Protein AF-A0A8I1Y3G9-F1 (afdb_monomer_lite)

Secondary structure (DSSP, 8-state):
--TTTT-EEEEET-S-SSSS--HHHHHHHHHHHTT-EEEEE-SSHHHH-

Sequence (49 aa):
MDRLKGKVAMVVGAGSIGPGWGNGKATAVTFAREGASVFCVDRNGAAAE

InterPro domains:
  IPR036291 NAD(P)-binding domain superfamily [SSF51735] (1-48)

Organism: Bradyrhizobium elkanii (NCBI:txid29448)

pLDDT: mean 94.98, std 6.36, range [57.75, 98.56]

Radius of gyration: 10.62 Å; chains: 1; bounding box: 20×14×30 Å

Structure (mmCIF, N/CA/C/O backbone):
data_AF-A0A8I1Y3G9-F1
#
_entry.id   AF-A0A8I1Y3G9-F1
#
loop_
_atom_site.group_PDB
_atom_site.id
_atom_site.type_symbol
_atom_site.label_atom_id
_atom_site.label_alt_id
_atom_site.label_comp_id
_atom_site.label_asym_id
_atom_site.label_entity_id
_atom_site.label_seq_id
_atom_site.pdbx_PDB_ins_code
_atom_site.Cartn_x
_atom_site.Cartn_y
_atom_site.Cartn_z
_atom_site.occupancy
_atom_site.B_iso_or_equiv
_atom_site.auth_seq_id
_atom_site.auth_comp_id
_atom_site.auth_asym_id
_atom_site.auth_atom_id
_atom_site.pdbx_PDB_model_num
ATOM 1 N N . MET A 1 1 ? 0.771 -6.883 17.124 1.00 57.75 1 MET A N 1
ATOM 2 C CA . MET A 1 1 ? 0.924 -5.820 16.106 1.00 57.75 1 MET A CA 1
ATOM 3 C C . MET A 1 1 ? -0.461 -5.441 15.643 1.00 57.75 1 MET A C 1
ATOM 5 O O . MET A 1 1 ? -1.299 -6.326 15.631 1.00 57.75 1 MET A O 1
ATOM 9 N N . ASP A 1 2 ? -0.689 -4.142 15.454 1.00 87.56 2 ASP A N 1
ATOM 10 C CA . ASP A 1 2 ? -1.980 -3.484 15.150 1.00 87.56 2 ASP A CA 1
ATOM 11 C C . ASP A 1 2 ? -1.795 -1.945 15.216 1.00 87.56 2 ASP A C 1
ATOM 13 O O . ASP A 1 2 ? -2.713 -1.191 15.545 1.00 87.56 2 ASP A O 1
ATOM 17 N N . ARG A 1 3 ? -0.573 -1.439 14.971 1.00 97.69 3 ARG A N 1
ATOM 18 C CA . ARG A 1 3 ? -0.224 -0.027 15.225 1.00 97.69 3 ARG A CA 1
ATOM 19 C C . ARG A 1 3 ? -1.060 0.946 14.398 1.00 97.69 3 ARG A C 1
ATOM 21 O O . ARG A 1 3 ? -1.180 2.109 14.775 1.00 97.69 3 ARG A O 1
ATOM 28 N N . LEU A 1 4 ? -1.607 0.480 13.278 1.00 98.25 4 LEU A N 1
ATOM 29 C CA . LEU A 1 4 ? -2.409 1.263 12.346 1.00 98.25 4 LEU A CA 1
ATOM 30 C C . LEU A 1 4 ? -3.833 0.716 12.191 1.00 98.25 4 LEU A C 1
ATOM 32 O O . LEU A 1 4 ? -4.536 1.087 11.250 1.00 98.25 4 LEU A O 1
ATOM 36 N N . LYS A 1 5 ? -4.290 -0.127 13.121 1.00 98.31 5 LYS A N 1
ATOM 37 C CA . LYS A 1 5 ? -5.633 -0.702 13.080 1.00 98.31 5 LYS A CA 1
ATOM 38 C C . LYS A 1 5 ? -6.714 0.372 13.002 1.00 98.31 5 LYS A C 1
ATOM 40 O O . LYS A 1 5 ? -6.728 1.328 13.779 1.00 98.31 5 LYS A O 1
ATOM 45 N N . GLY A 1 6 ? -7.629 0.199 12.050 1.00 97.56 6 GLY A N 1
ATOM 46 C CA . GLY A 1 6 ? -8.749 1.116 11.823 1.00 97.56 6 GLY A CA 1
ATOM 47 C C . GLY A 1 6 ? -8.350 2.452 11.189 1.00 97.56 6 GLY A C 1
ATOM 48 O O . GLY A 1 6 ? -9.177 3.359 11.112 1.00 97.56 6 GLY A O 1
ATOM 49 N N . LYS A 1 7 ? -7.097 2.605 10.744 1.00 98.56 7 LYS A N 1
ATOM 50 C CA . LYS A 1 7 ? -6.658 3.770 9.972 1.00 98.56 7 LYS A CA 1
ATOM 51 C C . LYS A 1 7 ? -6.805 3.511 8.479 1.00 98.56 7 LYS A C 1
ATOM 53 O O . LYS A 1 7 ? -6.666 2.384 8.010 1.00 98.56 7 LYS A O 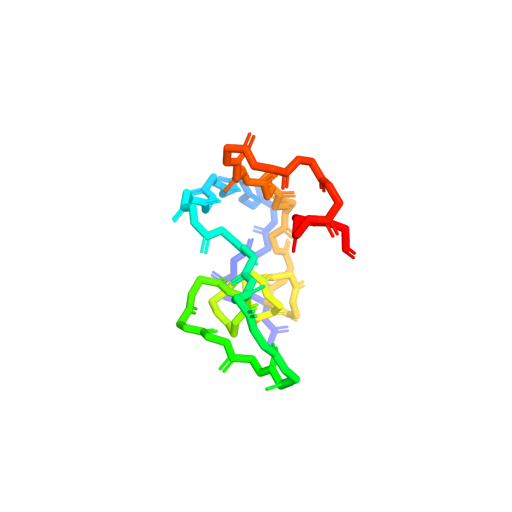1
ATOM 58 N N . VAL A 1 8 ? -7.038 4.591 7.742 1.00 98.50 8 VAL A N 1
ATOM 59 C CA . VAL A 1 8 ? -6.944 4.616 6.282 1.00 98.50 8 VAL A CA 1
ATOM 60 C C . VAL A 1 8 ? -5.666 5.361 5.916 1.00 98.50 8 VAL A C 1
ATOM 62 O O . VAL A 1 8 ? -5.426 6.451 6.435 1.00 98.50 8 VAL A O 1
ATOM 65 N N . ALA A 1 9 ? -4.839 4.775 5.054 1.00 98.31 9 ALA A N 1
ATOM 66 C CA . ALA A 1 9 ? -3.577 5.361 4.614 1.00 98.31 9 ALA A CA 1
ATOM 67 C C . ALA A 1 9 ? -3.510 5.425 3.087 1.00 98.31 9 ALA A C 1
ATOM 69 O O . ALA A 1 9 ? -3.804 4.445 2.414 1.00 98.31 9 ALA A O 1
ATOM 70 N N . MET A 1 10 ? -3.080 6.560 2.539 1.00 98.31 10 MET A N 1
ATOM 71 C CA . MET A 1 10 ? -2.799 6.709 1.111 1.00 98.31 10 MET A CA 1
ATOM 72 C C . MET A 1 10 ? -1.289 6.697 0.892 1.00 98.31 10 MET A C 1
ATOM 74 O O . MET A 1 10 ? -0.576 7.507 1.485 1.00 98.31 10 MET A O 1
ATOM 78 N N . VAL A 1 11 ? -0.805 5.791 0.043 1.00 98.31 11 VAL A N 1
ATOM 79 C CA . VAL A 1 11 ? 0.616 5.681 -0.306 1.00 98.31 11 VAL A CA 1
ATOM 80 C C . VAL A 1 11 ? 0.777 6.002 -1.786 1.00 98.31 11 VAL A C 1
ATOM 82 O O . VAL A 1 11 ? 0.315 5.249 -2.639 1.00 98.31 11 VAL A O 1
ATOM 85 N N . VAL A 1 12 ? 1.423 7.130 -2.089 1.00 98.06 12 VAL A N 1
ATOM 86 C CA . VAL A 1 12 ? 1.703 7.572 -3.464 1.00 98.06 12 VAL A CA 1
ATOM 87 C C . VAL A 1 12 ? 3.068 7.055 -3.908 1.00 98.06 12 VAL A C 1
ATOM 89 O O . VAL A 1 12 ? 4.042 7.155 -3.166 1.00 98.06 12 VAL A O 1
ATOM 92 N N . GLY A 1 13 ? 3.131 6.500 -5.118 1.00 97.31 13 GLY A N 1
ATOM 93 C CA . GLY A 1 13 ? 4.281 5.732 -5.594 1.00 97.31 13 GLY A CA 1
ATOM 94 C C . GLY A 1 13 ? 4.335 4.338 -4.970 1.00 97.31 13 GLY A C 1
ATOM 95 O O . GLY A 1 13 ? 5.414 3.869 -4.614 1.00 97.31 13 GLY A O 1
ATOM 96 N N . ALA A 1 14 ? 3.177 3.694 -4.778 1.00 97.69 14 ALA A N 1
ATOM 97 C CA . ALA A 1 14 ? 3.077 2.363 -4.173 1.00 97.69 14 ALA A CA 1
ATOM 98 C C . ALA A 1 14 ? 3.632 1.234 -5.065 1.00 97.69 14 ALA A C 1
ATOM 100 O O . ALA A 1 14 ? 3.744 0.094 -4.609 1.00 97.69 14 ALA A O 1
ATOM 101 N N . GLY A 1 15 ? 3.989 1.535 -6.316 1.00 94.56 15 GLY A N 1
ATOM 102 C CA . GLY A 1 15 ? 4.552 0.568 -7.240 1.00 94.56 15 GLY A CA 1
ATOM 103 C C . GLY A 1 15 ? 6.066 0.388 -7.172 1.00 94.56 15 GLY A C 1
ATOM 104 O O . GLY A 1 15 ? 6.753 0.783 -6.229 1.00 94.56 15 GLY A O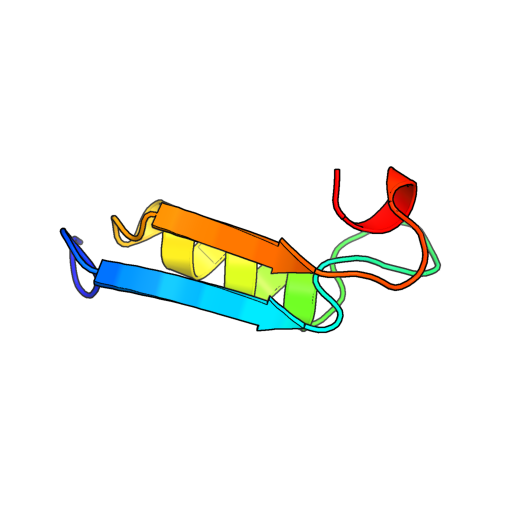 1
ATOM 105 N N . SER A 1 16 ? 6.588 -0.289 -8.193 1.00 92.69 16 SER A N 1
ATOM 106 C CA . SER A 1 16 ? 8.019 -0.475 -8.446 1.00 92.69 16 SER A CA 1
ATOM 107 C C . SER A 1 16 ? 8.253 -0.496 -9.955 1.00 92.69 16 SER A C 1
ATOM 109 O O . SER A 1 16 ? 7.430 -1.028 -10.696 1.00 92.69 16 SER A O 1
ATOM 111 N N . ILE A 1 17 ? 9.374 0.063 -10.414 1.00 90.38 17 ILE A N 1
ATOM 112 C CA . ILE A 1 17 ? 9.754 0.079 -11.840 1.00 90.38 17 ILE A CA 1
ATOM 113 C C . ILE A 1 17 ? 10.415 -1.227 -12.304 1.00 90.38 17 ILE A C 1
ATOM 115 O O . ILE A 1 17 ? 10.612 -1.433 -13.497 1.00 90.38 17 ILE A O 1
ATOM 119 N N . GLY A 1 18 ? 10.785 -2.096 -11.364 1.00 88.00 18 GLY A N 1
ATOM 120 C CA . GLY A 1 18 ? 11.446 -3.368 -11.624 1.00 88.00 18 GLY A CA 1
ATOM 121 C C . GLY A 1 18 ? 11.086 -4.415 -10.570 1.00 88.00 18 GLY A C 1
ATOM 122 O O . GLY A 1 18 ? 10.282 -4.139 -9.671 1.00 88.00 18 GLY A O 1
ATOM 123 N N . PRO A 1 19 ? 11.676 -5.617 -10.662 1.00 88.62 19 PRO A N 1
ATOM 124 C CA . PRO A 1 19 ? 11.439 -6.689 -9.704 1.00 88.62 19 PRO A CA 1
ATOM 125 C C . PRO A 1 19 ? 11.738 -6.247 -8.266 1.00 88.62 19 PRO A C 1
ATOM 127 O O . PRO A 1 19 ? 12.686 -5.506 -8.013 1.00 88.62 19 PRO A O 1
ATOM 130 N N . GLY A 1 20 ? 10.945 -6.739 -7.316 1.00 89.00 20 GLY A N 1
ATOM 131 C CA . GLY A 1 20 ? 11.114 -6.436 -5.895 1.00 89.00 20 GLY A CA 1
ATOM 132 C C . GLY A 1 20 ? 10.293 -5.244 -5.403 1.00 89.00 20 GLY A C 1
ATOM 133 O O . GLY A 1 20 ? 9.335 -4.801 -6.043 1.00 89.00 20 GLY A O 1
ATOM 134 N N . TRP A 1 21 ? 10.619 -4.784 -4.194 1.00 93.50 21 TRP A N 1
ATOM 135 C CA . TRP A 1 21 ? 9.863 -3.751 -3.487 1.00 93.50 21 TRP A CA 1
ATOM 136 C C . TRP A 1 21 ? 10.654 -2.449 -3.418 1.00 93.50 21 TRP A C 1
ATOM 138 O O . TRP A 1 21 ? 11.663 -2.362 -2.722 1.00 93.50 21 TRP A O 1
ATOM 148 N N . GLY A 1 22 ? 10.150 -1.422 -4.105 1.00 93.69 22 GLY A N 1
ATOM 149 C CA . GLY A 1 22 ? 10.522 -0.040 -3.822 1.00 93.69 22 GLY A CA 1
ATOM 150 C C . GLY A 1 22 ? 9.939 0.434 -2.487 1.00 93.69 22 GLY A C 1
ATOM 151 O O . GLY A 1 22 ? 9.120 -0.250 -1.866 1.00 93.69 22 GLY A O 1
ATOM 152 N N . ASN A 1 23 ? 10.326 1.636 -2.060 1.00 96.75 23 ASN A N 1
ATOM 153 C CA . ASN A 1 23 ? 9.916 2.182 -0.764 1.00 96.75 23 ASN A CA 1
ATOM 154 C C . ASN A 1 23 ? 8.394 2.242 -0.604 1.00 96.75 23 ASN A C 1
ATOM 156 O O . ASN A 1 23 ? 7.880 1.768 0.401 1.00 96.75 23 ASN A O 1
ATOM 160 N N . GLY A 1 24 ? 7.664 2.754 -1.600 1.00 97.06 24 GLY A N 1
ATOM 161 C CA . GLY A 1 24 ? 6.207 2.857 -1.508 1.00 97.06 24 GLY A CA 1
ATOM 162 C C . GLY A 1 24 ? 5.524 1.495 -1.393 1.00 97.06 24 GLY A C 1
ATOM 163 O O . GLY A 1 24 ? 4.676 1.321 -0.520 1.00 97.06 24 GLY A O 1
ATOM 164 N N . LYS A 1 25 ? 5.956 0.497 -2.178 1.00 97.00 25 LYS A N 1
ATOM 165 C CA . LYS A 1 25 ? 5.461 -0.886 -2.066 1.00 97.00 25 LYS A CA 1
ATOM 166 C C . LYS A 1 25 ? 5.728 -1.468 -0.675 1.00 97.00 25 LYS A C 1
ATOM 168 O O . LYS A 1 25 ? 4.819 -1.996 -0.037 1.00 97.00 25 LYS A O 1
ATOM 173 N N . ALA A 1 26 ? 6.950 -1.313 -0.164 1.00 97.44 26 ALA A N 1
ATOM 174 C CA . ALA A 1 26 ? 7.314 -1.782 1.172 1.00 97.44 26 ALA A CA 1
ATOM 175 C C . ALA A 1 26 ? 6.509 -1.077 2.281 1.00 97.44 26 ALA A C 1
ATOM 177 O O . ALA A 1 26 ? 6.053 -1.728 3.226 1.00 97.44 26 ALA A O 1
ATOM 178 N N . THR A 1 27 ? 6.280 0.233 2.157 1.00 98.06 27 THR A N 1
ATOM 179 C CA . THR A 1 27 ? 5.447 1.016 3.077 1.00 98.06 27 THR A CA 1
ATOM 180 C C . THR A 1 27 ? 3.995 0.552 3.050 1.00 98.06 27 THR A C 1
ATOM 182 O O . THR A 1 27 ? 3.449 0.253 4.110 1.00 98.06 27 THR A O 1
ATOM 185 N N . ALA A 1 28 ? 3.385 0.431 1.867 1.00 97.81 28 ALA A N 1
ATOM 186 C CA . ALA A 1 28 ? 1.996 0.002 1.714 1.00 97.81 28 ALA A CA 1
ATOM 187 C C . ALA A 1 28 ? 1.759 -1.380 2.338 1.00 97.81 28 ALA A C 1
ATOM 189 O O . ALA A 1 28 ? 0.840 -1.552 3.141 1.00 97.81 28 ALA A O 1
ATOM 190 N N . VAL A 1 29 ? 2.647 -2.340 2.061 1.00 96.69 29 VAL A N 1
ATOM 191 C CA . VAL A 1 29 ? 2.559 -3.691 2.632 1.00 96.69 29 VAL A CA 1
ATOM 192 C C . VAL A 1 29 ? 2.734 -3.671 4.151 1.00 96.69 29 VAL A C 1
ATOM 194 O O . VAL A 1 29 ? 1.993 -4.340 4.868 1.00 96.69 29 VAL A O 1
ATOM 197 N N . THR A 1 30 ? 3.694 -2.902 4.667 1.00 97.69 30 THR A N 1
ATOM 198 C CA . THR A 1 30 ? 3.913 -2.789 6.117 1.00 97.69 30 THR A CA 1
ATOM 199 C C . THR A 1 30 ? 2.700 -2.173 6.812 1.00 97.69 30 THR A C 1
ATOM 201 O O . THR A 1 30 ? 2.284 -2.654 7.862 1.00 97.69 30 THR A O 1
ATOM 204 N N . PHE A 1 31 ? 2.088 -1.148 6.215 1.00 98.12 31 PHE A N 1
ATOM 205 C CA . PHE A 1 31 ? 0.904 -0.502 6.776 1.00 98.12 31 PHE A CA 1
ATOM 206 C C . PHE A 1 31 ? -0.306 -1.435 6.790 1.00 98.12 31 PHE A C 1
ATOM 208 O O . PHE A 1 31 ? -0.994 -1.516 7.808 1.00 98.12 31 PHE A O 1
ATOM 215 N N . ALA A 1 32 ? -0.521 -2.187 5.709 1.00 97.44 32 ALA A N 1
ATOM 216 C CA . ALA A 1 32 ? -1.569 -3.199 5.649 1.00 97.44 32 ALA A CA 1
ATOM 217 C C . ALA A 1 32 ? -1.362 -4.290 6.717 1.00 97.44 32 ALA A C 1
ATOM 219 O O . ALA A 1 32 ? -2.302 -4.658 7.418 1.00 97.44 32 ALA A O 1
ATOM 220 N N . ARG A 1 33 ? -0.117 -4.750 6.917 1.00 97.75 33 ARG A N 1
ATOM 221 C CA . ARG A 1 33 ? 0.238 -5.717 7.975 1.00 97.75 33 ARG A CA 1
ATOM 222 C C . ARG A 1 33 ? -0.008 -5.191 9.392 1.00 97.75 33 ARG A C 1
ATOM 224 O O . ARG A 1 33 ? -0.277 -5.985 10.284 1.00 97.75 33 ARG A O 1
ATOM 231 N N . GLU A 1 34 ? 0.065 -3.878 9.597 1.00 98.38 34 GLU A N 1
ATOM 232 C CA . GLU A 1 34 ? -0.251 -3.217 10.87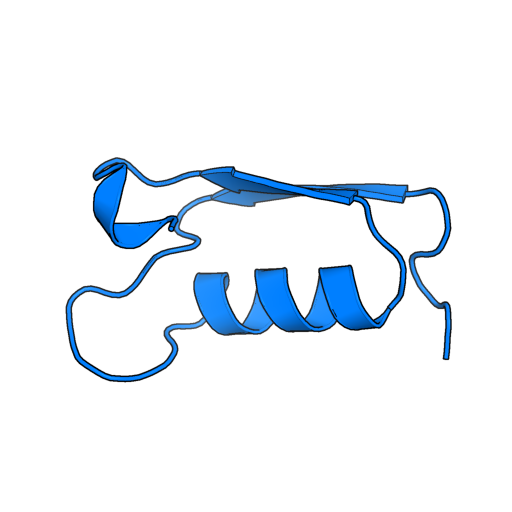2 1.00 98.38 34 GLU A CA 1
ATOM 233 C C . GLU A 1 34 ? -1.739 -2.838 11.016 1.00 98.38 34 GLU A C 1
ATOM 235 O O . GLU A 1 34 ? -2.101 -2.137 11.965 1.00 98.38 34 GLU A O 1
ATOM 240 N N . GLY A 1 35 ? -2.603 -3.301 10.103 1.00 97.94 35 GLY A N 1
ATOM 241 C CA . GLY A 1 35 ? -4.062 -3.206 10.211 1.00 97.94 35 GLY A CA 1
ATOM 242 C C . GLY A 1 35 ? -4.699 -1.985 9.540 1.00 97.94 35 GLY A C 1
ATOM 243 O O . GLY A 1 35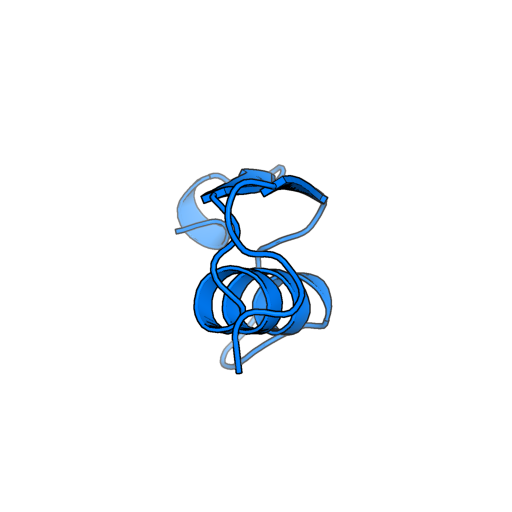 ? -5.870 -1.697 9.804 1.00 97.94 35 GLY A O 1
ATOM 244 N N . ALA A 1 36 ? -3.957 -1.258 8.701 1.00 98.56 36 ALA A N 1
ATOM 245 C CA . ALA A 1 36 ? -4.509 -0.148 7.931 1.00 98.56 36 ALA A CA 1
ATOM 246 C C . ALA A 1 36 ? 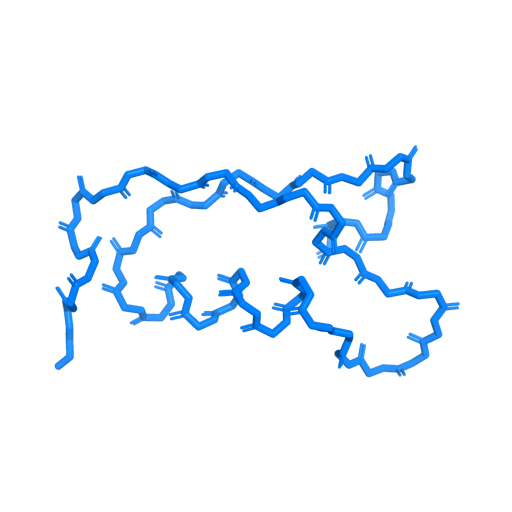-5.246 -0.631 6.672 1.00 98.56 36 ALA A C 1
ATOM 248 O O . ALA A 1 36 ? -4.791 -1.548 5.988 1.00 98.56 36 ALA A O 1
ATOM 249 N N . SER A 1 37 ? -6.310 0.075 6.292 1.00 98.50 37 SER A N 1
ATOM 250 C CA . SER A 1 37 ? -6.824 0.041 4.919 1.00 98.50 37 SER A CA 1
ATOM 251 C C . SER A 1 37 ? -5.967 0.966 4.059 1.00 98.50 37 SER A C 1
ATOM 253 O O . SER A 1 37 ? -5.884 2.164 4.338 1.00 98.50 37 SER A O 1
ATOM 255 N N . VAL A 1 38 ? -5.306 0.431 3.033 1.00 98.38 38 VAL A N 1
ATOM 256 C CA . VAL A 1 38 ? -4.313 1.184 2.252 1.00 98.38 38 VAL A CA 1
ATOM 257 C C . VAL A 1 38 ? -4.824 1.468 0.842 1.00 98.38 38 VAL A C 1
ATOM 259 O O . VAL A 1 38 ? -5.209 0.554 0.121 1.00 98.38 38 VAL A O 1
ATOM 262 N N . PHE A 1 39 ? -4.793 2.737 0.442 1.00 98.06 39 PHE A N 1
ATOM 263 C CA . PHE A 1 39 ? -5.000 3.173 -0.933 1.00 98.06 39 PHE A CA 1
ATOM 264 C C . PHE A 1 39 ? -3.638 3.294 -1.627 1.00 98.06 39 PHE A C 1
ATOM 266 O O . PHE A 1 39 ? -2.872 4.228 -1.363 1.00 98.06 39 PHE A O 1
ATOM 273 N N . CYS A 1 40 ? -3.319 2.314 -2.472 1.00 97.94 40 CYS A N 1
ATOM 274 C CA . CYS A 1 40 ? -2.089 2.269 -3.256 1.00 97.94 40 CYS A CA 1
ATOM 275 C C . CYS A 1 40 ? -2.251 3.122 -4.515 1.00 97.94 40 CYS A C 1
ATOM 277 O O . CYS A 1 40 ? -3.051 2.797 -5.388 1.00 97.94 40 CYS A O 1
ATOM 279 N N . VAL A 1 41 ? -1.494 4.213 -4.611 1.00 97.94 41 VAL A N 1
ATOM 280 C CA . VAL A 1 41 ? -1.554 5.136 -5.746 1.00 97.94 41 VAL A CA 1
ATOM 281 C C . VAL A 1 41 ? -0.262 5.050 -6.532 1.00 97.94 41 VAL A C 1
ATOM 283 O O . VAL A 1 41 ? 0.827 5.209 -5.980 1.00 97.94 41 VAL A O 1
ATOM 286 N N . ASP A 1 42 ? -0.382 4.874 -7.838 1.00 96.94 42 ASP A N 1
ATOM 287 C CA . ASP A 1 42 ? 0.723 5.016 -8.773 1.00 96.94 42 ASP A CA 1
ATOM 288 C C . ASP A 1 42 ? 0.211 5.630 -10.081 1.00 96.94 42 ASP A C 1
ATOM 290 O O . ASP A 1 42 ? -0.980 5.577 -10.387 1.00 96.94 42 ASP A O 1
ATOM 294 N N . ARG A 1 43 ? 1.114 6.232 -10.858 1.00 95.94 43 ARG A N 1
ATOM 295 C CA . ARG A 1 43 ? 0.781 6.737 -12.197 1.00 95.94 43 ARG A CA 1
ATOM 296 C C . ARG A 1 43 ? 0.502 5.605 -13.181 1.00 95.94 43 ARG A C 1
ATOM 298 O O . ARG A 1 43 ? -0.181 5.821 -14.175 1.00 95.94 43 ARG A O 1
ATOM 305 N N . ASN A 1 44 ? 1.075 4.430 -12.929 1.00 94.12 44 ASN A N 1
ATOM 306 C CA . ASN A 1 44 ? 0.822 3.214 -13.677 1.00 94.12 44 ASN A CA 1
ATOM 307 C C . ASN A 1 44 ? 0.013 2.270 -12.784 1.00 94.12 44 ASN A C 1
ATOM 309 O O . ASN A 1 44 ? 0.561 1.725 -11.830 1.00 94.12 44 ASN A O 1
ATOM 313 N N . GLY A 1 45 ? -1.266 2.061 -13.106 1.00 92.75 45 GLY A N 1
ATOM 314 C CA . GLY A 1 45 ? -2.152 1.194 -12.319 1.00 92.75 45 GLY A CA 1
ATOM 315 C C . GLY A 1 45 ? -1.564 -0.200 -12.088 1.00 92.75 45 GLY A C 1
ATOM 316 O O . GLY A 1 45 ? -1.525 -0.659 -10.954 1.00 92.75 45 GLY A O 1
ATOM 317 N N . ALA A 1 46 ? -0.959 -0.796 -13.121 1.00 93.31 46 ALA A N 1
ATOM 318 C CA . ALA A 1 46 ? -0.335 -2.117 -13.028 1.00 93.31 46 ALA A CA 1
ATOM 319 C C . ALA A 1 46 ? 0.876 -2.164 -12.077 1.00 93.31 46 ALA A C 1
ATOM 321 O O . ALA A 1 46 ? 1.282 -3.236 -11.646 1.00 93.31 46 ALA A O 1
ATOM 322 N N . ALA A 1 47 ? 1.489 -1.020 -11.756 1.00 93.00 47 ALA A N 1
ATOM 323 C CA . ALA A 1 47 ? 2.565 -0.975 -10.771 1.00 93.00 47 ALA A CA 1
ATOM 324 C C . ALA A 1 47 ? 2.028 -1.008 -9.327 1.00 93.00 47 ALA A C 1
ATOM 326 O O . ALA A 1 47 ? 2.731 -1.512 -8.445 1.00 93.00 47 ALA A O 1
ATOM 327 N N . ALA A 1 48 ? 0.825 -0.459 -9.099 1.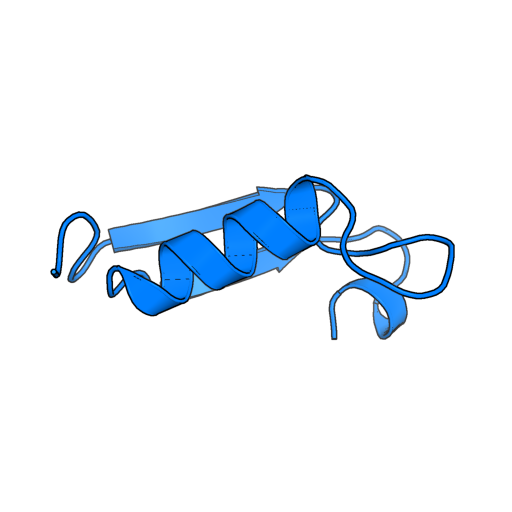00 92.44 48 ALA A N 1
ATOM 328 C CA . ALA A 1 48 ? 0.166 -0.353 -7.794 1.00 92.44 48 ALA A CA 1
ATOM 329 C C . ALA A 1 48 ? -0.586 -1.624 -7.360 1.00 92.44 48 ALA A C 1
ATOM 331 O O . ALA A 1 48 ? -0.926 -1.734 -6.180 1.00 92.44 48 ALA A O 1
ATOM 332 N N . GLU A 1 49 ? -0.837 -2.539 -8.298 1.00 85.50 49 GLU A N 1
ATOM 333 C CA . GLU A 1 49 ? -1.343 -3.900 -8.061 1.00 85.50 49 GLU A CA 1
ATOM 334 C C . GLU A 1 49 ? -0.249 -4.826 -7.481 1.00 85.50 49 GLU A C 1
ATOM 336 O O . GLU A 1 49 ? -0.611 -5.676 -6.636 1.00 85.50 49 GLU A O 1
#

Foldseek 3Di:
DQQQAPAEEEQEPLFDPDPDGDPSVVVQVVNVVNHYHYHQHYPDPVRSD